Protein AF-A0A923PSU5-F1 (afdb_monomer)

Structure (mmCIF, N/CA/C/O backbone):
data_AF-A0A923PSU5-F1
#
_entry.id   AF-A0A923PSU5-F1
#
loop_
_atom_site.group_PDB
_atom_site.id
_atom_site.type_symbol
_atom_site.label_atom_id
_atom_site.label_alt_id
_atom_site.label_comp_id
_atom_site.label_asym_id
_atom_site.label_entity_id
_atom_site.label_seq_id
_atom_site.pdbx_PDB_ins_code
_atom_site.Cartn_x
_atom_site.Cartn_y
_atom_site.Cartn_z
_atom_site.occupancy
_atom_site.B_iso_or_equiv
_atom_site.auth_seq_id
_atom_site.auth_comp_id
_atom_site.auth_asym_id
_atom_site.auth_atom_id
_atom_site.pdbx_PDB_model_num
ATOM 1 N N . MET A 1 1 ? -1.061 -15.743 -5.626 1.00 60.50 1 MET A N 1
ATOM 2 C CA . MET A 1 1 ? -0.936 -14.599 -4.695 1.00 60.50 1 MET A CA 1
ATOM 3 C C . MET A 1 1 ? 0.489 -14.558 -4.174 1.00 60.50 1 MET A C 1
ATOM 5 O O . MET A 1 1 ? 1.004 -15.629 -3.873 1.00 60.50 1 MET A O 1
ATOM 9 N N . PRO A 1 2 ? 1.162 -13.397 -4.126 1.00 71.56 2 PRO A N 1
ATOM 10 C CA . PRO A 1 2 ? 2.501 -13.319 -3.555 1.00 71.56 2 PRO A CA 1
ATOM 11 C C . PRO A 1 2 ? 2.452 -13.651 -2.060 1.00 71.56 2 PRO A C 1
ATOM 13 O O . PRO A 1 2 ? 1.640 -13.100 -1.324 1.00 71.56 2 PRO A O 1
AT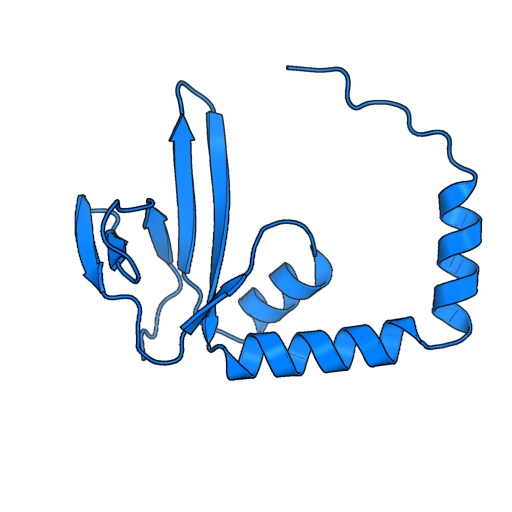OM 16 N N . THR A 1 3 ? 3.333 -14.547 -1.621 1.00 79.56 3 THR A N 1
ATOM 17 C CA . THR A 1 3 ? 3.379 -15.034 -0.230 1.00 79.56 3 THR A CA 1
ATOM 18 C C . THR A 1 3 ? 4.231 -14.147 0.683 1.00 79.56 3 THR A C 1
ATOM 20 O O . THR A 1 3 ? 4.227 -14.323 1.894 1.00 79.56 3 THR A O 1
ATOM 23 N N . ALA A 1 4 ? 4.967 -13.188 0.113 1.00 87.25 4 ALA A N 1
ATOM 24 C CA . ALA A 1 4 ? 5.931 -12.367 0.836 1.00 87.25 4 ALA A CA 1
ATOM 25 C C . ALA A 1 4 ? 5.620 -10.873 0.717 1.00 87.25 4 ALA A C 1
ATOM 27 O O . ALA A 1 4 ? 5.351 -10.364 -0.379 1.00 87.25 4 ALA A O 1
ATOM 28 N N . THR A 1 5 ? 5.729 -10.184 1.853 1.00 91.56 5 THR A N 1
ATOM 29 C CA . THR A 1 5 ? 5.780 -8.723 1.920 1.00 91.56 5 THR A CA 1
ATOM 30 C C . THR A 1 5 ? 7.083 -8.231 1.304 1.00 91.56 5 THR A C 1
ATOM 32 O O . THR A 1 5 ? 8.140 -8.806 1.556 1.00 91.56 5 THR A O 1
ATOM 35 N N . ARG A 1 6 ? 7.018 -7.184 0.481 1.00 93.25 6 ARG A N 1
ATOM 36 C CA . ARG A 1 6 ? 8.202 -6.614 -0.179 1.00 93.25 6 ARG A CA 1
ATOM 37 C C . ARG A 1 6 ? 8.058 -5.118 -0.420 1.00 93.25 6 ARG A C 1
ATOM 39 O O . ARG A 1 6 ? 6.954 -4.575 -0.417 1.00 93.25 6 ARG A O 1
ATOM 46 N N . GLU A 1 7 ? 9.181 -4.465 -0.664 1.00 93.88 7 GLU A N 1
ATOM 47 C CA . GLU A 1 7 ? 9.228 -3.075 -1.103 1.00 93.88 7 GLU A CA 1
ATOM 48 C C . GLU A 1 7 ? 9.325 -3.016 -2.625 1.00 93.88 7 GLU A C 1
ATOM 50 O O . GLU A 1 7 ? 10.006 -3.827 -3.260 1.00 93.88 7 GLU A O 1
ATOM 55 N N . VAL A 1 8 ? 8.604 -2.070 -3.213 1.00 95.12 8 VAL A N 1
ATOM 56 C CA . VAL A 1 8 ? 8.545 -1.853 -4.658 1.00 95.12 8 VAL A CA 1
ATOM 57 C C . VAL A 1 8 ? 8.642 -0.364 -4.956 1.00 95.12 8 VAL A C 1
ATOM 59 O O . VAL A 1 8 ? 8.370 0.468 -4.095 1.00 95.12 8 VAL A O 1
ATOM 62 N N . ARG A 1 9 ? 9.017 -0.006 -6.180 1.00 94.62 9 ARG A N 1
ATOM 63 C CA . ARG A 1 9 ? 9.105 1.383 -6.642 1.00 94.62 9 ARG A CA 1
ATOM 64 C C . ARG A 1 9 ? 8.023 1.669 -7.689 1.00 94.62 9 ARG A C 1
ATOM 66 O O . ARG A 1 9 ? 7.604 0.741 -8.391 1.00 94.62 9 ARG A O 1
ATOM 73 N N . PRO A 1 10 ? 7.560 2.925 -7.814 1.00 92.81 10 PRO A N 1
ATOM 74 C CA . PRO A 1 10 ? 6.588 3.288 -8.838 1.00 92.81 10 PRO A CA 1
ATOM 75 C C . PRO A 1 10 ? 7.140 3.032 -10.248 1.00 92.81 10 PRO A C 1
ATOM 77 O O . PRO A 1 10 ? 8.331 3.198 -10.513 1.00 92.81 10 PRO A O 1
ATOM 80 N N . CYS A 1 11 ? 6.256 2.628 -11.158 1.00 91.62 11 CYS A N 1
ATOM 81 C CA . CYS A 1 11 ? 6.535 2.462 -12.582 1.00 91.62 11 CYS A CA 1
ATOM 82 C C . CYS A 1 11 ? 5.563 3.338 -13.384 1.00 91.62 11 CYS A C 1
ATOM 84 O O . CYS A 1 11 ? 4.430 3.557 -12.963 1.00 91.62 11 CYS A O 1
ATOM 86 N N . GLN A 1 12 ? 5.981 3.810 -14.562 1.00 88.25 12 GLN A N 1
ATOM 87 C CA . GLN A 1 12 ? 5.111 4.577 -15.464 1.00 88.25 12 GLN A CA 1
ATOM 88 C C . GLN A 1 12 ? 3.953 3.740 -16.027 1.00 88.25 12 GLN A C 1
ATOM 90 O O . GLN A 1 12 ? 2.927 4.284 -16.426 1.00 88.25 12 GLN A O 1
ATOM 95 N N . LYS A 1 13 ? 4.111 2.412 -16.072 1.00 89.69 13 LYS A N 1
ATOM 96 C CA . LYS A 1 13 ? 3.098 1.500 -16.596 1.00 89.69 13 LYS A CA 1
ATOM 97 C C . LYS A 1 13 ? 2.020 1.241 -15.529 1.00 89.69 13 LYS A C 1
ATOM 99 O O . LYS A 1 13 ? 2.351 0.705 -14.470 1.00 89.69 13 LYS A O 1
ATOM 104 N N . PRO A 1 14 ? 0.735 1.542 -15.800 1.00 86.38 14 PRO A N 1
ATOM 105 C CA . PRO A 1 14 ? -0.344 1.299 -14.845 1.00 86.38 14 PRO A CA 1
ATOM 106 C C . PRO A 1 14 ? -0.417 -0.169 -14.411 1.00 86.38 14 PRO A C 1
ATOM 108 O O . PRO A 1 14 ? -0.224 -1.081 -15.221 1.00 86.38 14 PRO A O 1
ATOM 111 N N . GLY A 1 15 ? -0.681 -0.406 -13.124 1.00 88.19 15 GLY A N 1
ATOM 112 C CA . GLY A 1 15 ? -0.771 -1.757 -12.556 1.00 88.19 15 GLY A CA 1
ATOM 113 C C . GLY A 1 15 ? 0.548 -2.537 -12.560 1.00 88.19 15 GLY A C 1
ATOM 114 O O . GLY A 1 15 ? 0.535 -3.761 -12.437 1.00 88.19 15 GLY A O 1
ATOM 115 N N . HIS A 1 16 ? 1.681 -1.857 -12.741 1.00 93.88 16 HIS A N 1
ATOM 116 C CA . HIS A 1 16 ? 3.009 -2.447 -12.641 1.00 93.88 16 HIS A CA 1
ATOM 117 C C . HIS A 1 16 ? 3.859 -1.654 -11.654 1.00 93.88 16 HIS A C 1
ATOM 119 O O . HIS A 1 16 ? 3.639 -0.467 -11.414 1.00 93.88 16 HIS A O 1
ATOM 125 N N . VAL A 1 17 ? 4.848 -2.332 -11.093 1.00 94.50 17 VAL A N 1
ATOM 126 C CA . VAL A 1 17 ? 5.801 -1.780 -10.137 1.00 94.50 17 VAL A CA 1
ATOM 127 C C . VAL A 1 17 ? 7.203 -2.247 -10.501 1.00 94.50 17 VAL A C 1
ATOM 129 O O . VAL A 1 17 ? 7.373 -3.242 -11.201 1.00 94.50 17 VAL A O 1
ATOM 132 N N . LEU A 1 18 ? 8.217 -1.526 -10.043 1.00 95.12 18 LEU A N 1
ATOM 133 C CA . LEU A 1 18 ? 9.599 -1.980 -10.131 1.00 95.12 18 LEU A CA 1
ATOM 134 C C . LEU A 1 18 ? 9.953 -2.720 -8.843 1.00 95.12 18 LEU A C 1
ATOM 136 O O . LEU A 1 18 ? 9.782 -2.181 -7.749 1.00 95.12 18 LEU A O 1
ATOM 140 N N . A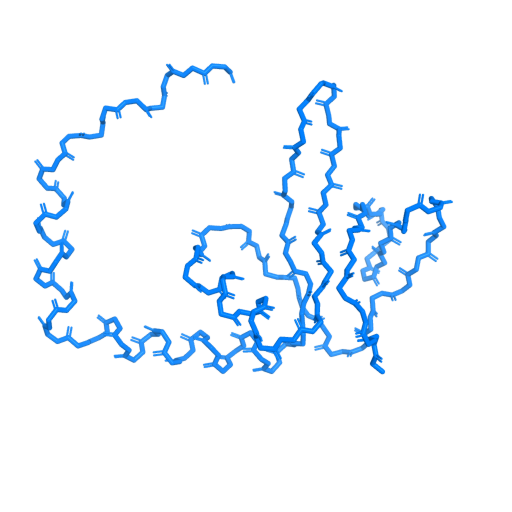SN A 1 19 ? 10.447 -3.946 -8.957 1.00 92.56 19 ASN A N 1
ATOM 141 C CA . ASN A 1 19 ? 10.930 -4.691 -7.800 1.00 92.56 19 ASN A CA 1
ATOM 142 C C . ASN A 1 19 ? 12.337 -4.221 -7.370 1.00 92.56 19 ASN A C 1
ATOM 144 O O . ASN A 1 19 ? 12.933 -3.323 -7.971 1.00 92.56 19 ASN A O 1
ATOM 148 N N . VAL A 1 20 ? 12.891 -4.853 -6.332 1.00 89.50 20 VAL A N 1
ATOM 149 C CA . VAL A 1 20 ? 14.232 -4.541 -5.798 1.00 89.50 20 VAL A CA 1
ATOM 150 C C . VAL A 1 20 ? 15.369 -4.745 -6.810 1.00 89.50 20 VAL A C 1
ATOM 152 O O . VAL A 1 20 ? 16.429 -4.148 -6.666 1.00 89.50 20 VAL A O 1
ATOM 155 N N . HIS A 1 21 ? 15.141 -5.534 -7.862 1.00 90.88 21 HIS A N 1
ATOM 156 C CA . HIS A 1 21 ? 16.082 -5.760 -8.963 1.00 90.88 21 HIS A CA 1
ATOM 157 C C . HIS A 1 21 ? 15.859 -4.802 -10.144 1.00 90.88 21 HIS A C 1
ATOM 159 O O . HIS A 1 21 ? 16.402 -5.025 -11.221 1.00 90.88 21 HIS A O 1
ATOM 165 N N . ALA A 1 22 ? 15.039 -3.758 -9.965 1.00 90.62 22 ALA A N 1
ATOM 166 C CA . ALA A 1 22 ? 14.623 -2.828 -11.013 1.00 90.62 22 ALA A CA 1
ATOM 167 C C . ALA A 1 22 ? 13.917 -3.497 -12.213 1.00 90.62 22 ALA A C 1
ATOM 169 O O . ALA A 1 22 ? 13.834 -2.910 -13.291 1.00 90.62 22 ALA A O 1
ATOM 170 N N . ALA A 1 23 ? 13.364 -4.699 -12.027 1.00 93.75 23 ALA A N 1
ATOM 171 C CA . ALA A 1 23 ? 12.545 -5.360 -13.032 1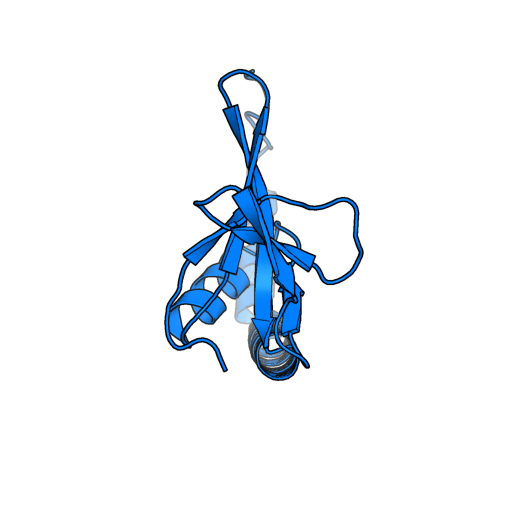.00 93.75 23 ALA A CA 1
ATOM 172 C C . ALA A 1 23 ? 11.075 -4.944 -12.886 1.00 93.75 23 ALA A C 1
ATOM 174 O O . ALA A 1 23 ? 10.562 -4.801 -11.773 1.00 93.75 23 ALA A O 1
ATOM 175 N N . ILE A 1 24 ? 10.397 -4.763 -14.022 1.00 94.75 24 ILE A N 1
ATOM 176 C CA . ILE A 1 24 ? 8.967 -4.449 -14.066 1.00 94.75 24 ILE A CA 1
ATOM 177 C C . ILE A 1 24 ? 8.178 -5.715 -13.720 1.00 94.75 24 ILE A C 1
ATOM 179 O O . ILE A 1 24 ? 8.207 -6.698 -14.456 1.00 94.75 24 ILE A O 1
ATOM 183 N N . GLU A 1 25 ? 7.438 -5.667 -12.620 1.00 93.81 25 GLU A N 1
ATOM 184 C CA . GLU A 1 25 ? 6.562 -6.731 -12.140 1.00 93.81 25 GLU A CA 1
ATOM 185 C C . GLU A 1 25 ? 5.106 -6.251 -12.195 1.00 93.81 25 GLU A C 1
ATOM 187 O O . GLU A 1 25 ? 4.789 -5.111 -11.843 1.00 93.81 25 GLU A O 1
ATOM 192 N N . ARG A 1 26 ? 4.200 -7.109 -12.674 1.00 93.69 26 ARG A N 1
ATOM 193 C CA . ARG A 1 26 ? 2.766 -6.807 -12.677 1.00 93.69 26 ARG A CA 1
ATOM 194 C C . ARG A 1 26 ? 2.229 -6.959 -11.257 1.00 93.69 26 ARG A C 1
ATOM 196 O O . ARG A 1 26 ? 2.488 -7.968 -10.603 1.00 93.69 26 ARG A O 1
ATOM 203 N N . VAL A 1 27 ? 1.456 -5.978 -10.804 1.00 93.00 27 VAL A N 1
ATOM 204 C CA . VAL A 1 27 ? 0.727 -6.086 -9.539 1.00 93.00 27 VAL A CA 1
ATOM 205 C C . VAL A 1 27 ? -0.262 -7.256 -9.647 1.00 93.00 27 VAL A C 1
ATOM 207 O O . VAL A 1 27 ? -0.905 -7.400 -10.693 1.00 93.00 27 VAL A O 1
ATOM 210 N N . PRO A 1 28 ? -0.387 -8.110 -8.614 1.00 92.56 28 PRO A N 1
ATOM 211 C CA . PRO A 1 28 ? -1.326 -9.219 -8.648 1.00 92.56 28 PRO A CA 1
ATOM 212 C C . PRO A 1 28 ? -2.750 -8.740 -8.925 1.00 92.56 28 PRO A C 1
ATOM 214 O O . PRO A 1 28 ? -3.166 -7.663 -8.499 1.00 92.56 28 PRO A O 1
ATOM 217 N N . GLU A 1 29 ? -3.508 -9.560 -9.640 1.00 90.75 29 GLU A N 1
ATOM 218 C CA . GLU A 1 29 ? -4.902 -9.254 -9.927 1.00 90.75 29 GLU A CA 1
ATOM 219 C C . GLU A 1 29 ? -5.727 -9.154 -8.636 1.00 90.75 29 GLU A C 1
ATOM 221 O O . GLU A 1 29 ? -5.482 -9.870 -7.662 1.00 90.75 29 GLU A O 1
ATOM 226 N N . GLY A 1 30 ? -6.675 -8.216 -8.618 1.00 89.81 30 GLY A N 1
ATOM 227 C CA . GLY A 1 30 ? -7.503 -7.933 -7.447 1.00 89.81 30 GLY A CA 1
ATOM 228 C C . GLY A 1 30 ? -6.801 -7.134 -6.348 1.00 89.81 30 GLY A C 1
ATOM 229 O O . GLY A 1 30 ? -7.385 -6.939 -5.289 1.00 89.81 30 GLY A O 1
ATOM 230 N N . TRP A 1 31 ? -5.569 -6.659 -6.550 1.00 93.75 31 TRP A N 1
ATOM 231 C CA . TRP A 1 31 ? -4.905 -5.762 -5.601 1.00 93.75 31 TRP A CA 1
ATOM 232 C C . TRP A 1 31 ? -5.195 -4.298 -5.933 1.00 93.75 31 TRP A C 1
ATOM 234 O O . TRP A 1 31 ? -5.276 -3.907 -7.096 1.00 93.75 31 TRP A O 1
ATOM 244 N N . SER A 1 32 ? -5.322 -3.477 -4.893 1.00 92.12 32 SER A N 1
ATOM 245 C CA . SER A 1 32 ? -5.517 -2.033 -5.005 1.00 92.12 32 SER A CA 1
ATOM 246 C C . SER A 1 32 ? -4.472 -1.284 -4.184 1.00 92.12 32 SER A C 1
ATOM 248 O O . SER A 1 32 ? -3.908 -1.822 -3.226 1.00 92.12 32 SER A O 1
ATOM 250 N N . LEU A 1 33 ? -4.188 -0.048 -4.588 1.00 92.12 33 LEU A N 1
ATOM 251 C CA . LEU A 1 33 ? -3.237 0.817 -3.907 1.00 92.12 33 LEU A CA 1
ATOM 252 C C . LEU A 1 33 ? -3.958 1.582 -2.801 1.00 92.12 33 LEU A C 1
ATOM 254 O O . LEU A 1 33 ? -4.787 2.456 -3.061 1.00 92.12 33 LEU A O 1
ATOM 258 N N . LEU A 1 34 ? -3.600 1.292 -1.556 1.00 91.38 34 LEU A N 1
ATOM 259 C CA . LEU A 1 34 ? -3.949 2.140 -0.432 1.00 91.38 34 LEU A CA 1
ATOM 260 C C . LEU A 1 34 ? -3.035 3.368 -0.424 1.00 91.38 34 LEU A C 1
ATOM 262 O O . LEU A 1 34 ? -1.838 3.250 -0.153 1.00 91.38 34 LEU A O 1
ATOM 266 N N . ALA A 1 35 ? -3.615 4.542 -0.673 1.00 88.19 35 ALA A N 1
ATOM 267 C CA . ALA A 1 35 ? -2.917 5.814 -0.534 1.00 88.19 35 ALA A CA 1
ATOM 268 C C . ALA A 1 35 ? -2.481 6.062 0.928 1.00 88.19 35 ALA A C 1
ATOM 270 O O . ALA A 1 35 ? -3.186 5.661 1.862 1.00 88.19 35 ALA A O 1
ATOM 271 N N . PRO A 1 36 ? -1.343 6.740 1.153 1.00 86.50 36 PRO A N 1
ATOM 272 C CA . PRO A 1 36 ? -0.914 7.117 2.495 1.00 86.50 36 PRO A CA 1
ATOM 273 C C . PRO A 1 36 ? -1.946 8.044 3.161 1.00 86.50 36 PRO A C 1
ATOM 275 O O . PRO A 1 36 ? -2.545 8.893 2.506 1.00 86.50 36 PRO A O 1
ATOM 278 N N . GLY A 1 37 ? -2.146 7.894 4.475 1.00 83.75 37 GLY A N 1
ATOM 279 C CA . GLY A 1 37 ? -2.984 8.803 5.271 1.00 83.75 37 GLY A CA 1
ATOM 280 C C . GLY A 1 37 ? -3.656 8.150 6.477 1.00 83.75 37 GLY A C 1
ATOM 281 O O . GLY A 1 37 ? -3.641 8.711 7.569 1.00 83.75 37 GLY A O 1
ATOM 282 N N . ASP A 1 38 ? -4.199 6.940 6.321 1.00 82.75 38 ASP A N 1
ATOM 283 C CA . ASP A 1 38 ? -4.826 6.215 7.433 1.00 82.75 38 ASP A CA 1
ATOM 284 C C . ASP A 1 38 ? -3.837 5.222 8.055 1.00 82.75 38 ASP A C 1
ATOM 286 O O . ASP A 1 38 ? -3.626 4.106 7.565 1.00 82.75 38 ASP A O 1
ATOM 290 N N . ALA A 1 39 ? -3.191 5.655 9.138 1.00 85.50 39 ALA A N 1
ATOM 291 C CA . ALA A 1 39 ? -2.198 4.852 9.842 1.00 85.50 39 ALA A CA 1
ATOM 292 C C . ALA A 1 39 ? -2.802 3.594 10.489 1.00 85.50 39 ALA A C 1
ATOM 294 O O . ALA A 1 39 ? -2.122 2.572 10.556 1.00 85.50 39 ALA A O 1
ATOM 295 N N . ALA A 1 40 ? -4.060 3.643 10.946 1.00 87.38 40 ALA A N 1
ATOM 296 C CA . ALA A 1 40 ? -4.720 2.487 11.553 1.00 87.38 40 ALA A CA 1
ATOM 297 C C . ALA A 1 40 ? -4.997 1.413 10.495 1.00 87.38 40 ALA A C 1
ATOM 299 O O . ALA A 1 40 ? -4.631 0.253 10.679 1.00 87.38 40 ALA A O 1
ATOM 300 N N . LEU A 1 41 ? -5.545 1.825 9.350 1.00 88.81 41 LEU A N 1
ATOM 301 C CA . LEU A 1 41 ? -5.800 0.936 8.218 1.00 88.81 41 LEU A CA 1
ATOM 302 C C . LEU A 1 41 ? -4.504 0.328 7.668 1.00 88.81 41 LEU A C 1
ATOM 304 O O . LEU A 1 41 ? -4.431 -0.876 7.437 1.00 88.81 41 LEU A O 1
ATOM 308 N N . SER A 1 42 ? -3.459 1.147 7.519 1.00 90.56 42 SER A N 1
ATOM 309 C CA . SER A 1 42 ? -2.148 0.692 7.042 1.00 90.56 42 SER A CA 1
ATOM 310 C C . SER A 1 42 ? -1.520 -0.359 7.963 1.00 90.56 42 SER A C 1
ATOM 312 O O . SER A 1 42 ? -0.896 -1.295 7.470 1.00 90.56 42 SER A O 1
ATOM 314 N N . ARG A 1 43 ? -1.676 -0.221 9.290 1.00 91.12 43 ARG A N 1
ATOM 315 C CA . ARG A 1 43 ? -1.192 -1.206 10.274 1.00 91.12 43 ARG A CA 1
ATOM 316 C C . ARG A 1 43 ? -1.957 -2.525 10.160 1.00 91.12 43 ARG A C 1
ATOM 318 O O . ARG A 1 43 ? -1.320 -3.548 9.932 1.00 91.12 43 ARG A O 1
ATOM 325 N N . ARG A 1 44 ? -3.296 -2.483 10.183 1.00 92.69 44 ARG A N 1
ATOM 326 C CA . ARG A 1 44 ? -4.139 -3.690 10.071 1.00 92.69 44 ARG A CA 1
ATOM 327 C C . ARG A 1 44 ? -3.884 -4.463 8.776 1.00 92.69 44 ARG A C 1
ATOM 329 O O . ARG A 1 44 ? -3.779 -5.680 8.794 1.00 92.69 44 ARG A O 1
ATOM 336 N N . ILE A 1 45 ? -3.708 -3.770 7.649 1.00 92.75 45 ILE A N 1
ATOM 337 C CA . ILE A 1 45 ? -3.423 -4.420 6.357 1.00 92.75 45 ILE A CA 1
ATOM 338 C C . ILE A 1 45 ? -2.089 -5.177 6.367 1.00 92.75 45 ILE A C 1
ATOM 340 O O . ILE A 1 45 ? -2.001 -6.249 5.766 1.00 92.75 45 ILE A O 1
ATOM 344 N N . LYS A 1 46 ? -1.062 -4.626 7.027 1.00 90.50 46 LYS A N 1
ATOM 345 C CA . LYS A 1 46 ? 0.249 -5.279 7.164 1.00 90.50 46 LYS A CA 1
ATOM 346 C C . LYS A 1 46 ? 0.210 -6.471 8.121 1.00 90.50 46 LYS A C 1
ATOM 348 O O . LYS A 1 46 ? 0.963 -7.415 7.916 1.00 90.50 46 LYS A O 1
ATOM 353 N N . GLU A 1 47 ? -0.647 -6.426 9.136 1.00 91.62 47 GLU A N 1
ATOM 354 C CA . GLU A 1 47 ? -0.866 -7.534 10.075 1.00 91.62 47 GLU A CA 1
ATOM 355 C C . GLU A 1 47 ? -1.663 -8.680 9.432 1.00 91.62 47 GLU A C 1
ATOM 357 O O . GLU A 1 47 ? -1.335 -9.844 9.637 1.00 91.62 47 GLU A O 1
ATOM 362 N N . ASP A 1 48 ? -2.652 -8.363 8.589 1.00 89.62 48 ASP A N 1
ATOM 363 C CA . ASP A 1 48 ? -3.525 -9.350 7.936 1.00 89.62 48 ASP A CA 1
ATOM 364 C C . ASP A 1 48 ? -2.799 -10.188 6.860 1.00 89.62 48 ASP A C 1
ATOM 366 O O . ASP A 1 48 ? -3.310 -11.200 6.378 1.00 89.62 48 ASP A O 1
ATOM 370 N N . GLY A 1 49 ? -1.599 -9.788 6.415 1.00 89.75 49 GLY A N 1
ATOM 371 C CA . GLY A 1 49 ? -0.741 -10.646 5.589 1.00 89.75 49 GLY A CA 1
ATOM 372 C C . GLY A 1 49 ? 0.173 -9.919 4.596 1.00 89.75 49 GLY A C 1
ATOM 373 O O . GLY A 1 49 ? 0.557 -8.776 4.831 1.00 89.75 49 GLY A O 1
ATOM 374 N N . PRO A 1 50 ? 0.540 -10.575 3.476 1.00 93.56 50 PRO A N 1
ATOM 375 C CA . PRO A 1 50 ? 1.510 -10.039 2.525 1.00 93.56 50 PRO A CA 1
ATOM 376 C C . PRO A 1 50 ? 1.064 -8.724 1.884 1.00 93.56 50 PRO A C 1
ATOM 378 O O . PRO A 1 50 ? -0.055 -8.607 1.387 1.00 93.56 50 PRO A O 1
ATOM 381 N N . THR A 1 51 ? 1.970 -7.749 1.841 1.00 94.31 51 THR A N 1
ATOM 382 C CA . THR A 1 51 ? 1.723 -6.424 1.249 1.00 94.31 51 THR A CA 1
ATOM 383 C C . THR A 1 51 ? 2.920 -5.954 0.438 1.00 94.31 51 THR A C 1
ATOM 385 O O . THR A 1 51 ? 4.057 -6.332 0.726 1.00 94.31 51 THR A O 1
ATOM 388 N N . TRP A 1 52 ? 2.701 -5.117 -0.578 1.00 94.94 52 TRP A N 1
ATOM 389 C CA . TRP A 1 52 ? 3.812 -4.459 -1.274 1.00 94.94 52 TRP A CA 1
ATOM 390 C C . TRP A 1 52 ? 3.825 -2.975 -0.933 1.00 94.94 52 TRP A C 1
ATOM 392 O O . TRP A 1 52 ? 2.893 -2.251 -1.273 1.00 94.94 52 TRP A O 1
ATOM 402 N N . THR A 1 53 ? 4.870 -2.505 -0.254 1.00 94.12 53 THR A N 1
ATOM 403 C CA . THR A 1 53 ? 4.992 -1.079 0.088 1.00 94.12 53 THR A CA 1
ATOM 404 C C . THR A 1 53 ? 5.681 -0.347 -1.055 1.00 94.12 53 THR A C 1
ATOM 406 O O . THR A 1 53 ? 6.795 -0.706 -1.431 1.00 94.12 53 THR A O 1
ATOM 409 N N . MET A 1 54 ? 5.020 0.666 -1.618 1.00 93.88 54 MET A N 1
ATOM 410 C CA . MET A 1 54 ? 5.553 1.447 -2.728 1.00 93.88 54 MET A CA 1
ATOM 411 C C . MET A 1 54 ? 6.350 2.639 -2.203 1.00 93.88 54 MET A C 1
ATOM 413 O O . MET A 1 54 ? 5.775 3.582 -1.658 1.00 93.88 54 MET A O 1
ATOM 417 N N . ILE A 1 55 ? 7.667 2.594 -2.382 1.00 93.12 55 ILE A N 1
ATOM 418 C CA . ILE A 1 55 ? 8.603 3.622 -1.931 1.00 93.12 55 ILE A CA 1
ATOM 419 C C . ILE A 1 55 ? 9.433 4.166 -3.090 1.00 93.12 55 ILE A C 1
ATOM 421 O O . ILE A 1 55 ? 9.756 3.468 -4.048 1.00 93.12 55 ILE A O 1
ATOM 425 N N . GLU A 1 56 ? 9.805 5.434 -2.999 1.00 92.56 56 GLU A N 1
ATOM 426 C CA . GLU A 1 56 ? 10.666 6.095 -3.967 1.00 92.56 56 GLU A CA 1
ATOM 427 C C . GLU A 1 56 ? 11.727 6.928 -3.250 1.00 92.56 56 GLU A C 1
ATOM 429 O O . GLU A 1 56 ? 11.416 7.751 -2.391 1.00 92.56 56 GLU A O 1
ATOM 434 N N . LEU A 1 57 ? 12.994 6.730 -3.618 1.00 91.00 57 LEU A N 1
ATOM 435 C CA . LEU A 1 57 ? 14.076 7.604 -3.185 1.00 91.00 57 LEU A CA 1
ATOM 436 C C . LEU A 1 57 ? 14.094 8.848 -4.079 1.00 91.00 57 LEU A C 1
ATOM 438 O O . LEU A 1 57 ? 14.410 8.753 -5.266 1.00 91.00 57 LEU A O 1
ATOM 442 N N . LYS A 1 58 ? 13.792 10.016 -3.507 1.00 89.88 58 LYS A N 1
ATOM 443 C CA . LYS A 1 58 ? 13.901 11.311 -4.187 1.00 89.88 58 LYS A CA 1
ATOM 444 C C . LYS A 1 58 ? 14.962 12.149 -3.482 1.00 89.88 58 LYS A C 1
ATOM 446 O O . LYS A 1 58 ? 14.783 12.611 -2.353 1.00 89.88 58 LYS A O 1
ATOM 451 N N . GLY A 1 59 ? 16.105 12.308 -4.147 1.00 91.81 59 GLY A N 1
ATOM 452 C CA . GLY A 1 59 ? 17.304 12.873 -3.532 1.00 91.81 59 GLY A CA 1
ATOM 453 C C . GLY A 1 59 ? 17.809 11.966 -2.407 1.00 91.81 59 GLY A C 1
ATOM 454 O O . GLY A 1 59 ? 18.193 10.829 -2.657 1.00 91.81 59 GLY A O 1
ATOM 455 N N . ARG A 1 60 ? 17.791 12.469 -1.167 1.00 90.44 60 ARG A N 1
ATOM 456 C CA . ARG A 1 60 ? 18.202 11.725 0.041 1.00 90.44 60 ARG A CA 1
ATOM 457 C C . ARG A 1 60 ? 17.025 11.231 0.893 1.00 90.44 60 ARG A C 1
ATOM 459 O O . ARG A 1 60 ? 17.254 10.596 1.917 1.00 90.44 60 ARG A O 1
ATOM 466 N N . LYS A 1 61 ? 15.781 11.546 0.511 1.00 91.88 61 LYS A N 1
ATOM 467 C CA . LYS A 1 61 ? 14.571 11.215 1.279 1.00 91.88 61 LYS A CA 1
ATOM 468 C C . LYS A 1 61 ? 13.802 10.066 0.629 1.00 91.88 61 LYS A C 1
ATOM 470 O O . LYS A 1 61 ? 13.642 10.033 -0.592 1.00 91.88 61 LYS A O 1
ATOM 475 N N . TRP A 1 62 ? 13.283 9.166 1.460 1.00 87.62 62 TRP A N 1
ATOM 476 C CA . TRP A 1 62 ? 12.351 8.117 1.051 1.00 87.62 62 TRP A CA 1
ATOM 477 C C . TRP A 1 62 ? 10.915 8.631 1.121 1.00 87.62 62 TRP A C 1
ATOM 479 O O . TRP A 1 62 ? 10.462 9.085 2.169 1.00 87.62 62 TRP A O 1
ATOM 489 N N . PHE A 1 63 ? 10.199 8.542 0.007 1.00 88.50 63 PHE A N 1
ATOM 490 C CA . PHE A 1 63 ? 8.791 8.898 -0.104 1.00 88.50 63 PHE A CA 1
ATOM 491 C C . PHE A 1 63 ? 7.955 7.631 -0.220 1.00 88.50 63 PHE A C 1
ATOM 493 O O . PHE A 1 63 ? 8.213 6.787 -1.075 1.00 88.50 63 PHE A O 1
ATOM 500 N N . SER A 1 64 ? 6.949 7.500 0.642 1.00 89.88 64 SER A N 1
ATOM 501 C CA . SER A 1 64 ? 5.966 6.422 0.554 1.00 89.88 64 SER A CA 1
ATOM 502 C C . SER A 1 64 ? 4.792 6.874 -0.305 1.00 89.88 64 SER A C 1
ATOM 504 O O . SER A 1 64 ? 4.151 7.879 -0.002 1.00 89.88 64 SER A O 1
ATOM 506 N N . HIS A 1 65 ? 4.505 6.120 -1.362 1.00 90.50 65 HIS A N 1
ATOM 507 C CA . HIS A 1 65 ? 3.377 6.370 -2.263 1.00 90.50 65 HIS A CA 1
ATOM 508 C C . HIS A 1 65 ? 2.141 5.535 -1.919 1.00 90.50 65 HIS A C 1
ATOM 510 O O . HIS A 1 65 ? 1.066 5.775 -2.465 1.00 90.50 65 HIS A O 1
ATOM 516 N N . GLY A 1 66 ? 2.272 4.561 -1.017 1.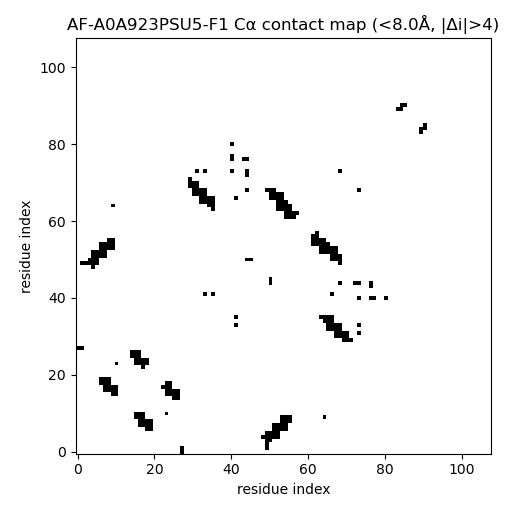00 92.44 66 GLY A N 1
ATOM 517 C CA . GLY A 1 66 ? 1.161 3.734 -0.560 1.00 92.44 66 GLY A CA 1
ATOM 518 C C . GLY A 1 66 ? 1.520 2.264 -0.392 1.00 92.44 66 GLY A C 1
ATOM 519 O O . GLY A 1 66 ? 2.681 1.862 -0.482 1.00 92.44 66 GLY A O 1
ATOM 520 N N . ILE A 1 67 ? 0.498 1.457 -0.126 1.00 94.00 67 ILE A N 1
ATOM 521 C CA . ILE A 1 67 ? 0.622 0.016 0.094 1.00 94.00 67 ILE A CA 1
ATOM 522 C C . ILE A 1 67 ? -0.317 -0.699 -0.870 1.00 94.00 67 ILE A C 1
ATOM 524 O O . ILE A 1 67 ? -1.522 -0.467 -0.851 1.00 94.00 67 ILE A O 1
ATOM 528 N N . TRP A 1 68 ? 0.221 -1.589 -1.692 1.00 94.44 68 TRP A N 1
ATOM 529 C CA . TRP A 1 68 ? -0.583 -2.527 -2.455 1.00 94.44 68 TRP A CA 1
ATOM 530 C C . TRP A 1 68 ? -0.981 -3.709 -1.574 1.00 94.44 68 TRP A C 1
ATOM 532 O O . TRP A 1 68 ? -0.133 -4.337 -0.931 1.00 94.44 68 TRP A O 1
ATOM 542 N N . ALA A 1 69 ? -2.274 -4.008 -1.570 1.00 94.12 69 ALA A N 1
ATOM 543 C CA . ALA A 1 69 ? -2.865 -5.144 -0.876 1.00 94.12 69 ALA A CA 1
ATOM 544 C C . ALA A 1 69 ? -4.132 -5.610 -1.620 1.00 94.12 69 ALA A C 1
ATOM 546 O O . ALA A 1 69 ? -4.645 -4.861 -2.460 1.00 94.12 69 ALA A O 1
ATOM 547 N N . PRO A 1 70 ? -4.663 -6.814 -1.332 1.00 94.56 70 PRO A N 1
ATOM 548 C CA . PRO A 1 70 ? -5.933 -7.264 -1.900 1.00 94.56 70 PRO A CA 1
ATOM 549 C C . PRO A 1 70 ? -7.047 -6.226 -1.687 1.00 94.56 70 PRO A C 1
ATOM 551 O O . PRO A 1 70 ? -7.231 -5.720 -0.577 1.00 94.56 70 PRO A O 1
ATOM 554 N N . ALA A 1 71 ? -7.786 -5.896 -2.744 1.00 92.31 71 ALA A N 1
ATOM 555 C CA . ALA A 1 71 ? -8.820 -4.866 -2.722 1.00 92.31 71 ALA A CA 1
ATOM 556 C C . ALA A 1 71 ? -9.946 -5.213 -1.739 1.00 92.31 71 ALA A C 1
ATOM 558 O O . ALA A 1 71 ? -10.369 -4.347 -0.973 1.00 92.31 71 ALA A O 1
ATOM 559 N N . ASP A 1 72 ? -10.355 -6.484 -1.691 1.00 93.25 72 ASP A N 1
ATOM 560 C CA . ASP A 1 72 ? -11.375 -6.976 -0.758 1.00 93.25 72 ASP A CA 1
ATOM 561 C C . ASP A 1 72 ? -10.957 -6.775 0.703 1.00 93.25 72 ASP A C 1
ATOM 563 O O . ASP A 1 72 ? -11.750 -6.331 1.531 1.00 93.25 72 ASP A O 1
ATOM 567 N N . ARG A 1 73 ? -9.674 -7.004 1.011 1.00 92.88 73 ARG A N 1
ATOM 568 C CA . ARG A 1 73 ? -9.097 -6.769 2.343 1.00 92.88 73 ARG A CA 1
ATOM 569 C C . ARG A 1 73 ? -9.109 -5.288 2.704 1.00 92.88 73 ARG A C 1
ATOM 571 O O . ARG A 1 73 ? -9.509 -4.928 3.809 1.00 92.88 73 ARG A O 1
ATOM 578 N N . ILE A 1 74 ? -8.682 -4.423 1.780 1.00 91.38 74 ILE A N 1
ATOM 579 C CA . ILE A 1 74 ? -8.716 -2.969 1.989 1.00 91.38 74 ILE A CA 1
ATOM 580 C C . ILE A 1 74 ? -10.154 -2.518 2.275 1.00 91.38 74 ILE A C 1
ATOM 582 O O . ILE A 1 74 ? -10.375 -1.732 3.196 1.00 91.38 74 ILE A O 1
ATOM 586 N N . ALA A 1 75 ? -11.129 -3.012 1.509 1.00 91.75 75 ALA A N 1
ATOM 587 C CA . ALA A 1 75 ? -12.536 -2.671 1.682 1.00 91.75 75 ALA A CA 1
ATOM 588 C C . ALA A 1 75 ? -13.101 -3.175 3.022 1.00 91.75 75 ALA A C 1
ATOM 590 O O . ALA A 1 75 ? -13.728 -2.400 3.745 1.00 91.75 75 ALA A O 1
ATOM 591 N N . ALA A 1 76 ? -12.832 -4.431 3.388 1.00 92.19 76 ALA A N 1
ATOM 592 C CA . ALA A 1 76 ? -13.287 -5.024 4.644 1.00 92.19 76 ALA A CA 1
ATOM 593 C C . ALA A 1 76 ? -12.768 -4.248 5.867 1.00 92.19 76 ALA A C 1
ATOM 595 O O . ALA A 1 76 ? -13.560 -3.812 6.703 1.00 92.19 76 ALA A O 1
ATOM 596 N N . LEU A 1 77 ? -11.459 -3.980 5.922 1.00 91.56 77 LEU A N 1
ATOM 597 C CA . LEU A 1 77 ? -10.838 -3.248 7.032 1.00 91.56 77 LEU A CA 1
ATOM 598 C C . LEU A 1 77 ? -11.265 -1.774 7.077 1.00 91.56 77 LE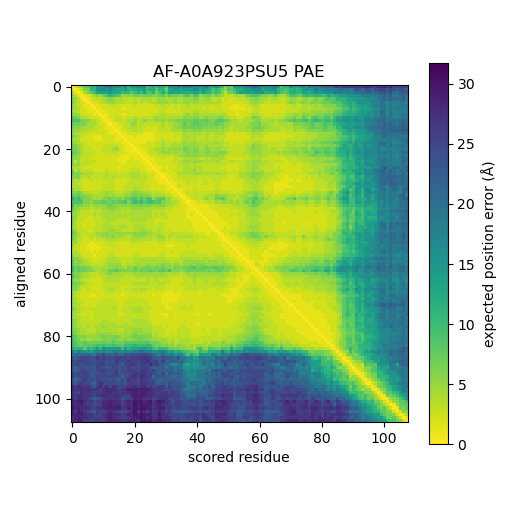U A C 1
ATOM 600 O O . LEU A 1 77 ? -11.374 -1.189 8.155 1.00 91.56 77 LEU A O 1
ATOM 604 N N . ARG A 1 78 ? -11.549 -1.152 5.923 1.00 89.44 78 ARG A N 1
ATOM 605 C CA . ARG A 1 78 ? -12.144 0.195 5.883 1.00 89.44 78 ARG A CA 1
ATOM 606 C C . ARG A 1 78 ? -13.529 0.221 6.512 1.00 89.44 78 ARG A C 1
ATOM 608 O O . ARG A 1 78 ? -13.811 1.144 7.272 1.00 89.44 78 ARG A O 1
ATOM 615 N N . ASN A 1 79 ? -14.369 -0.763 6.202 1.00 88.38 79 ASN A N 1
ATOM 616 C CA . ASN A 1 79 ? -15.719 -0.854 6.754 1.00 88.38 79 ASN A CA 1
ATOM 617 C C . ASN A 1 79 ? -15.690 -1.118 8.263 1.00 88.38 79 ASN A C 1
ATOM 619 O O . ASN A 1 79 ? -16.418 -0.462 9.005 1.00 88.38 79 ASN A O 1
ATOM 623 N N . GLU A 1 80 ? -14.804 -2.002 8.724 1.00 88.50 80 GLU A N 1
ATOM 624 C CA . GLU A 1 80 ? -14.596 -2.265 10.151 1.00 88.50 80 GLU A CA 1
ATOM 625 C C . GLU A 1 80 ? -14.178 -0.989 10.903 1.00 88.50 80 GLU A C 1
ATOM 627 O O . GLU A 1 80 ? -14.816 -0.594 11.880 1.00 88.50 80 GLU A O 1
ATOM 632 N N . LEU A 1 81 ? -13.173 -0.265 10.394 1.00 87.06 81 LEU A N 1
ATOM 633 C CA . LEU A 1 81 ? -12.740 1.004 10.986 1.00 87.06 81 LEU A CA 1
ATOM 634 C C . LEU A 1 81 ? -13.827 2.081 10.930 1.00 87.06 81 LEU A C 1
ATOM 636 O O . LEU A 1 81 ? -13.948 2.878 11.859 1.00 87.06 81 LEU A O 1
ATOM 640 N N . ALA A 1 82 ? -14.611 2.145 9.854 1.00 85.19 82 ALA A N 1
ATOM 641 C CA . ALA A 1 82 ? -15.720 3.088 9.758 1.00 85.19 82 ALA A CA 1
ATOM 642 C C . ALA A 1 82 ? -16.784 2.805 10.829 1.00 85.19 82 ALA A C 1
ATOM 644 O O . ALA A 1 82 ? -17.219 3.744 11.499 1.00 85.19 82 ALA A O 1
ATOM 645 N N . ALA A 1 83 ? -17.128 1.532 11.051 1.00 83.88 83 ALA A N 1
ATOM 646 C CA . ALA A 1 83 ? -18.061 1.111 12.093 1.00 83.88 83 ALA A CA 1
ATOM 647 C C . ALA A 1 83 ? -17.553 1.475 13.503 1.00 83.88 83 ALA A C 1
ATOM 649 O O . ALA A 1 83 ? -18.301 2.030 14.313 1.00 83.88 83 ALA A O 1
ATOM 650 N N . GLU A 1 84 ? -16.260 1.264 13.776 1.00 81.25 84 GLU A N 1
ATOM 651 C CA . GLU A 1 84 ? -15.619 1.685 15.031 1.00 81.25 84 GLU A CA 1
ATOM 652 C C . GLU A 1 84 ? -15.676 3.213 15.229 1.00 81.25 84 GLU A C 1
ATOM 654 O O . GLU A 1 84 ? -15.958 3.702 16.327 1.00 81.25 84 GLU A O 1
ATOM 659 N N . ARG A 1 85 ? -15.448 3.986 14.157 1.00 79.19 85 ARG A N 1
ATOM 660 C CA . ARG A 1 85 ? -15.452 5.461 14.176 1.00 79.19 85 ARG A CA 1
ATOM 661 C C . ARG A 1 85 ? -16.838 6.064 14.391 1.00 79.19 85 ARG A C 1
ATOM 663 O O . ARG A 1 85 ? -16.937 7.148 14.964 1.00 79.19 85 ARG A O 1
ATOM 670 N N . THR A 1 86 ? -17.897 5.384 13.958 1.00 68.19 86 THR A N 1
ATOM 671 C CA . THR A 1 86 ? -19.287 5.803 14.203 1.00 68.19 86 THR A CA 1
ATOM 672 C C . THR A 1 86 ? -19.759 5.560 15.640 1.00 68.19 86 THR A C 1
ATOM 674 O O . THR A 1 86 ? -20.823 6.043 16.021 1.00 68.19 86 THR A O 1
ATOM 677 N N . GLY A 1 87 ? -18.967 4.874 16.471 1.00 64.94 87 GLY A N 1
ATOM 678 C CA . GLY A 1 87 ? -19.279 4.679 17.883 1.00 64.94 87 GLY A CA 1
ATOM 679 C C . GLY A 1 87 ? -19.238 5.992 18.694 1.00 64.94 87 GLY A C 1
ATOM 680 O O . GLY A 1 87 ? -18.301 6.786 18.544 1.00 64.94 87 GLY A O 1
ATOM 681 N N . PRO A 1 88 ? -20.180 6.218 19.634 1.00 56.88 88 PRO A N 1
ATOM 682 C CA . PRO A 1 88 ? -20.276 7.460 20.419 1.00 56.88 88 PRO A CA 1
ATOM 683 C C . PRO A 1 88 ? -19.041 7.745 21.296 1.00 56.88 88 PRO A C 1
ATOM 685 O O . PRO A 1 88 ? -18.833 8.878 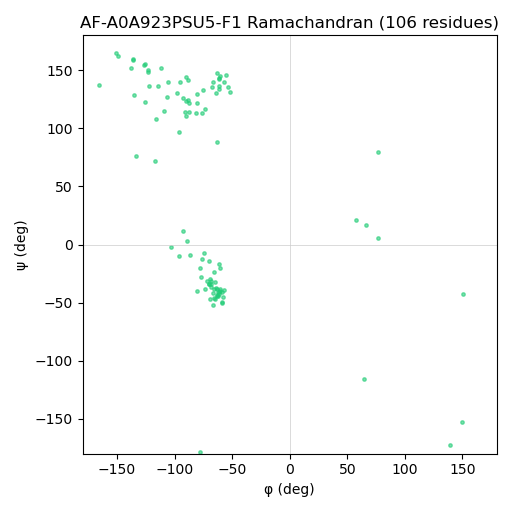21.734 1.00 56.88 88 PRO A O 1
ATOM 688 N N . ALA A 1 89 ? -18.195 6.741 21.544 1.00 57.12 89 ALA A N 1
ATOM 689 C CA . ALA A 1 89 ? -16.927 6.889 22.256 1.00 57.12 89 ALA A CA 1
ATOM 690 C C . ALA A 1 89 ? -15.808 7.515 21.394 1.00 57.12 89 ALA A C 1
ATOM 692 O O . ALA A 1 89 ? -14.921 8.179 21.936 1.00 57.12 89 ALA A O 1
ATOM 693 N N . TYR A 1 90 ? -15.846 7.349 20.065 1.00 52.88 90 TYR A N 1
ATOM 694 C CA . TYR A 1 90 ? -14.830 7.882 19.149 1.00 52.88 90 TYR A CA 1
ATOM 695 C C . TYR A 1 90 ? -15.060 9.368 18.841 1.00 52.88 90 TYR A C 1
ATOM 697 O O . TYR A 1 90 ? -14.117 10.160 18.875 1.00 52.88 90 TYR A O 1
ATOM 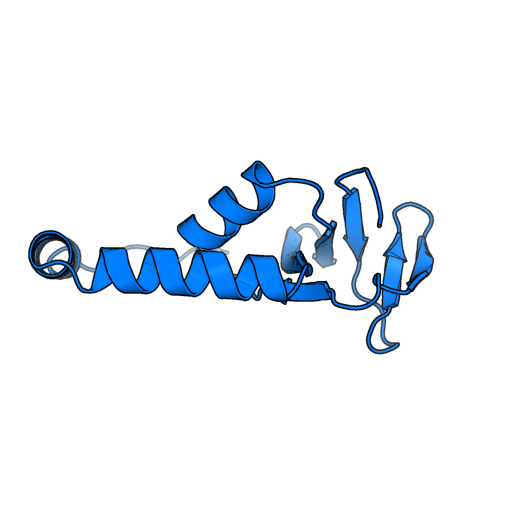705 N N . GLN A 1 91 ? -16.323 9.778 18.659 1.00 53.59 91 GLN A N 1
ATOM 706 C CA . GLN A 1 91 ? -16.689 11.188 18.463 1.00 53.59 91 GLN A CA 1
ATOM 707 C C . GLN A 1 91 ? -16.216 12.078 19.622 1.00 53.59 91 GLN A C 1
ATOM 709 O O . GLN A 1 91 ? -15.696 13.162 19.378 1.00 53.59 91 GLN A O 1
ATOM 714 N N . ARG A 1 92 ? -16.298 11.597 20.873 1.00 53.69 92 ARG A N 1
ATOM 715 C CA . ARG A 1 92 ? -15.827 12.337 22.061 1.00 53.69 92 ARG A CA 1
ATOM 716 C C . ARG A 1 92 ? -14.300 12.487 22.113 1.00 53.69 92 ARG A C 1
ATOM 718 O O . ARG A 1 92 ? -13.808 13.523 22.553 1.00 53.69 92 ARG A O 1
ATOM 725 N N . LYS A 1 93 ? -13.543 11.488 21.634 1.00 53.03 93 LYS A N 1
ATOM 726 C CA . LYS A 1 93 ? -12.071 11.565 21.539 1.00 53.03 93 LYS A CA 1
ATOM 727 C C . LYS A 1 93 ? -11.613 12.548 20.456 1.00 53.03 93 LYS A C 1
ATOM 729 O O . LYS A 1 93 ? -10.619 13.241 20.653 1.00 53.03 93 LYS A O 1
ATOM 734 N N . LEU A 1 94 ? -12.360 12.666 19.355 1.00 51.88 94 LEU A N 1
ATOM 735 C CA . LEU A 1 94 ? -12.049 13.598 18.267 1.00 51.88 94 LEU A CA 1
ATOM 736 C C . LEU A 1 94 ? -12.156 15.068 18.710 1.00 51.88 94 LEU A C 1
ATOM 738 O O . LEU A 1 94 ? -11.327 15.893 18.327 1.00 51.88 94 LEU A O 1
ATOM 742 N N . THR A 1 95 ? -13.144 15.401 19.547 1.00 47.88 95 THR A N 1
ATOM 743 C CA . THR A 1 95 ? -13.320 16.761 20.083 1.00 47.88 95 THR A CA 1
ATOM 744 C C . THR A 1 95 ? -12.206 17.145 21.057 1.00 47.88 95 THR A C 1
ATOM 746 O O . THR A 1 95 ? -11.742 18.281 21.026 1.00 47.88 95 THR A O 1
ATOM 749 N N . ALA A 1 96 ? -11.718 16.197 21.865 1.00 49.12 96 ALA A N 1
ATOM 750 C CA . ALA A 1 96 ? -10.612 16.427 22.798 1.00 49.12 96 ALA A CA 1
ATOM 751 C C . ALA A 1 96 ? -9.259 16.623 22.084 1.00 49.12 96 ALA A C 1
ATOM 753 O O . ALA A 1 96 ? -8.438 17.428 22.516 1.00 49.12 96 ALA A O 1
ATOM 754 N N . SER A 1 97 ? -9.029 15.937 20.958 1.00 47.34 97 SER A N 1
ATOM 755 C CA . SER A 1 97 ? -7.811 16.111 20.151 1.00 47.34 97 SER A CA 1
ATOM 756 C C . SER A 1 97 ? -7.819 17.364 19.266 1.00 47.34 97 SER A C 1
ATOM 758 O O . SER A 1 97 ? -6.748 17.830 18.893 1.00 47.34 97 SER A O 1
ATOM 760 N N . ARG A 1 98 ? -8.989 17.947 18.962 1.00 49.69 98 ARG A N 1
ATOM 761 C CA . ARG A 1 98 ? -9.121 19.210 18.203 1.00 49.69 98 ARG A CA 1
ATOM 762 C C . ARG A 1 98 ? -8.796 20.470 19.013 1.00 49.69 98 ARG A C 1
ATOM 764 O O . ARG A 1 98 ? -8.644 21.529 18.419 1.00 49.69 98 ARG A O 1
ATOM 771 N N . GLN A 1 99 ? -8.679 20.372 20.339 1.00 48.19 99 GLN A N 1
ATOM 772 C CA . GLN A 1 99 ? -8.266 21.495 21.193 1.00 48.19 99 GLN A CA 1
ATOM 773 C C . GLN A 1 99 ? -6.750 21.595 21.396 1.00 48.19 99 GLN A C 1
ATOM 775 O O . GLN A 1 99 ? -6.291 22.471 22.123 1.00 48.19 99 GLN A O 1
ATOM 780 N N . ARG A 1 100 ? -5.951 20.733 20.755 1.00 46.00 100 ARG A N 1
ATOM 781 C CA . ARG A 1 100 ? -4.500 20.923 20.693 1.00 46.00 100 ARG A CA 1
ATOM 782 C C . ARG A 1 100 ? -4.187 21.741 19.436 1.00 46.00 100 ARG A C 1
ATOM 784 O O . ARG A 1 100 ? -4.457 21.242 18.344 1.00 46.00 100 ARG A O 1
ATOM 791 N N . PRO A 1 101 ? -3.680 22.981 19.558 1.00 42.94 101 PRO A N 1
ATOM 792 C CA . PRO A 1 101 ? -3.245 23.755 18.404 1.00 42.94 101 PRO A CA 1
ATOM 793 C C . PRO A 1 101 ? -2.240 22.938 17.592 1.00 42.94 101 PRO A C 1
ATOM 795 O O . PRO A 1 101 ? -1.354 22.300 18.162 1.00 42.94 101 PRO A O 1
ATOM 798 N N . ALA A 1 102 ? -2.409 22.944 16.271 1.00 44.91 102 ALA A N 1
ATOM 799 C CA . ALA A 1 102 ? -1.469 22.379 15.317 1.00 44.91 102 ALA A CA 1
ATOM 800 C C . ALA A 1 102 ? -0.139 23.144 15.408 1.00 44.91 102 ALA A C 1
ATOM 802 O O . ALA A 1 102 ? 0.054 24.147 14.728 1.00 44.91 102 ALA A O 1
ATOM 803 N N . VAL A 1 103 ? 0.750 22.699 16.290 1.00 49.41 103 VAL A N 1
ATOM 804 C CA . VAL A 1 103 ? 2.150 23.119 16.303 1.00 49.41 103 VAL A CA 1
ATOM 805 C C . VAL A 1 103 ? 2.951 22.040 15.580 1.00 49.41 103 VAL A C 1
ATOM 807 O O . VAL A 1 103 ? 2.785 20.853 15.850 1.00 49.41 103 VAL A O 1
ATOM 810 N N . GLU A 1 104 ? 3.781 22.505 14.647 1.00 43.31 104 GLU A N 1
ATOM 811 C CA . GLU A 1 104 ? 4.808 21.781 13.887 1.00 43.31 104 GLU A CA 1
ATOM 812 C C . GLU A 1 104 ? 4.355 20.868 12.735 1.00 43.31 104 GLU A C 1
ATOM 814 O O . GLU A 1 104 ? 4.395 19.643 12.783 1.00 43.31 104 GLU A O 1
ATOM 819 N N . GLN A 1 105 ? 4.069 21.506 11.597 1.00 38.75 105 GLN A N 1
ATOM 820 C CA . GLN A 1 105 ? 4.730 21.125 10.343 1.00 38.75 105 GLN A CA 1
ATOM 821 C C . GLN A 1 105 ? 5.549 22.322 9.854 1.00 38.75 105 GLN A C 1
ATOM 823 O O . GLN A 1 105 ? 5.181 23.022 8.915 1.00 38.75 105 GLN A O 1
ATOM 828 N N . ALA A 1 106 ? 6.638 22.586 10.565 1.00 40.50 106 ALA A N 1
ATOM 829 C CA . ALA A 1 106 ? 7.712 23.453 10.121 1.00 40.50 106 ALA A CA 1
ATOM 830 C C . ALA A 1 106 ? 9.014 22.711 10.404 1.00 40.50 106 ALA A C 1
ATOM 832 O O . ALA A 1 106 ? 9.663 22.990 11.396 1.00 40.50 106 ALA A O 1
ATOM 833 N N . ASP A 1 107 ? 9.342 21.720 9.576 1.00 34.00 107 ASP A N 1
ATOM 834 C CA . ASP A 1 107 ? 10.736 21.519 9.196 1.00 34.00 107 ASP A CA 1
ATOM 835 C C . ASP A 1 107 ? 10.881 20.579 7.990 1.00 34.00 107 ASP A C 1
ATOM 837 O O . ASP A 1 107 ? 10.251 19.520 7.910 1.00 34.00 107 ASP A O 1
ATOM 841 N N . TYR A 1 108 ? 11.786 20.999 7.104 1.00 31.25 108 TYR A N 1
ATOM 842 C CA . TYR A 1 108 ? 12.366 20.339 5.928 1.00 31.25 108 TYR A CA 1
ATOM 843 C C . TYR A 1 108 ? 11.656 20.376 4.569 1.00 31.25 108 TYR A C 1
ATOM 845 O O . TYR A 1 108 ? 11.025 19.358 4.182 1.00 31.25 108 TYR A O 1
#

Radius of gyration: 16.92 Å; Cα contacts (8 Å, |Δi|>4): 138; chains: 1; bounding box: 38×39×39 Å

Secondary structure (DSSP, 8-state):
---S-EEEEE-SSTTEEE-TTS-EEEPPTTEEEE-TT-HHHHHHHHHSS--EEEEEEETTEEEEEEEEEEHHHHHHHHHHHHHHHTSHHHHHHHHHHTTS--------

Mean predicted aligned error: 9.36 Å

Nearest PDB structures (foldseek):
  2qsf-assembly1_A  TM=5.887E-01  e=6.607E-01  Saccharomyces cerevisiae
  6uin-assembly1_A  TM=4.657E-01  e=1.101E+00  Saccharomyces cerevisiae
  4whn-assembly2_D  TM=2.356E-01  e=1.422E+00  Actinobacillus pleuropneumoniae
  7o4f-assembly2_D  TM=3.443E-01  e=6.585E+00  Arabidopsis thaliana
  4aby-assembly1_A  TM=3.151E-01  e=5.795E+00  Deinococcus radiodurans R1 = ATCC 13939 = DSM 20539

Sequence (108 aa):
MPTATREVRPCQKPGHVLNVHAAIERVPEGWSLLAPGDAALSRRIKEDGPTWTMIELKGRKWFSHGIWAPADRIAALRNELAAERTGPAYQRKLTASRQRPAVEQADY

Foldseek 3Di:
DDQAAAEWEDDPDPQWTQGPVRDIDGNDPQKDWDAPDDPVLQVVQVVVGHKYWYWDDDPNDIDTGGIIDHNVSSVVSVVVVVVV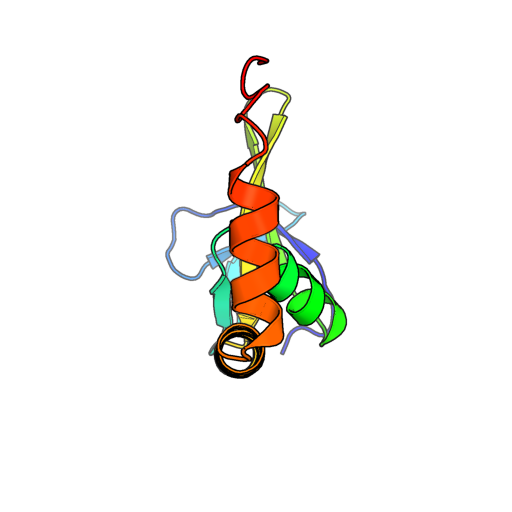CPDPVNVVVVVVVVPDPPDDPPDD

Solvent-accessible surface area (backbone atoms only — not comparable to full-atom values): 6513 Å² total; per-residue (Å²): 130,7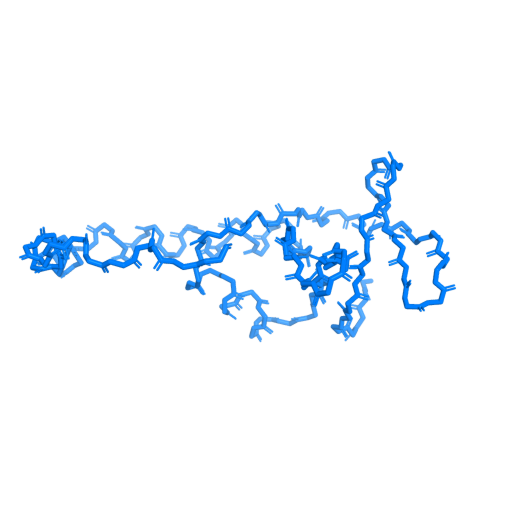7,86,61,61,46,64,28,27,85,46,95,52,85,70,34,29,20,42,89,82,71,45,85,39,71,57,64,87,68,49,39,75,43,64,73,83,54,66,69,59,56,49,52,53,55,71,76,40,54,32,38,38,30,40,42,78,58,89,95,44,79,43,75,68,24,37,38,33,50,36,68,57,56,51,52,51,49,52,53,52,50,58,57,53,71,34,79,72,42,55,58,53,53,60,62,59,66,72,54,78,92,75,80,95,80,83,137

pLDDT: mean 81.35, std 17.9, range [31.25, 95.12]